Protein AF-0000000087525364 (afdb_homodimer)

Nearest PDB structures (foldseek):
  3q84-assembly2_H  TM=8.239E-01  e=2.202E+00  Homo sapiens
  5c21-assembly1_B  TM=8.059E-01  e=4.408E+00  Escherichia coli
  5c22-assembly4_D  TM=8.083E-01  e=6.044E+00  Escherichia coli
  5c22-assembly3_C  TM=7.996E-01  e=9.401E+00  Escherichia coli
  5c21-assembly1_A  TM=6.527E-01  e=5.001E+00  Escherichia coli

Solvent-accessible surface area (backbone atoms only — not comparable to full-atom values): 9881 Å² total; per-residue (Å²): 134,83,78,67,76,74,71,77,58,68,70,72,50,39,32,59,49,48,23,52,52,29,49,52,52,42,52,53,52,37,56,60,60,69,71,59,90,61,53,72,67,53,49,51,52,50,49,51,51,43,51,54,32,50,52,48,30,51,50,19,52,51,50,45,53,49,52,55,52,51,50,52,30,69,62,34,61,80,52,56,70,69,70,50,81,85,105,136,80,76,68,78,73,72,75,58,69,68,74,49,41,31,60,50,48,24,52,52,29,48,52,51,40,50,55,51,39,55,60,60,68,71,61,92,62,53,71,68,54,48,51,52,50,51,51,51,46,52,54,31,50,51,47,29,50,50,19,52,52,50,46,52,50,54,54,52,51,51,53,29,68,62,33,63,80,52,56,69,69,70,48,81,85,105

Foldseek 3Di:
DPVPVPPVVPVLCPLVVQLVVLVVVLVVLVVVVVVPDDDPVRVVVSVVSNVVSVVSNVVSVVVNVVVVVVVVCVVPVVCVVPPPVVD/DPPPPPPPVPVLCPLVVQLVVLVVVLVVLVVVVVVPDDDPVRVVVSVVSNVVSVVSNVVSVVVNVVVVVVVVCVVPVVCVVPPPVVD

Structure (mmCIF, N/CA/C/O backbone):
data_AF-0000000087525364-model_v1
#
loop_
_entity.id
_entity.type
_entity.pdbx_description
1 polymer 'Exodeoxyribonuclease 7 small subunit'
#
loop_
_atom_site.group_PDB
_atom_site.id
_atom_site.type_symbol
_atom_site.label_atom_id
_atom_site.label_alt_id
_atom_site.label_comp_id
_atom_site.label_asym_id
_atom_site.label_entity_id
_atom_site.label_seq_id
_atom_site.pdbx_PDB_ins_code
_atom_site.Cartn_x
_atom_site.Cartn_y
_atom_site.Cartn_z
_atom_site.occupancy
_atom_site.B_iso_or_equiv
_atom_site.auth_seq_id
_atom_site.auth_comp_id
_atom_site.auth_asym_id
_atom_site.auth_atom_id
_atom_site.pdbx_PDB_model_num
ATOM 1 N N . MET A 1 1 ? 27.359 21.922 16.875 1 36.47 1 MET A N 1
ATOM 2 C CA . MET A 1 1 ? 27.312 20.625 16.219 1 36.47 1 MET A CA 1
ATOM 3 C C . MET A 1 1 ? 25.969 20.422 15.523 1 36.47 1 MET A C 1
ATOM 5 O O . MET A 1 1 ? 24.906 20.531 16.156 1 36.47 1 MET A O 1
ATOM 9 N N . SER A 1 2 ? 25.766 20.672 14.148 1 36.44 2 SER A N 1
ATOM 10 C CA . SER A 1 2 ? 24.625 20.891 13.258 1 36.44 2 SER A CA 1
ATOM 11 C C . SER A 1 2 ? 23.703 19.688 13.227 1 36.44 2 SER A C 1
ATOM 13 O O . SER A 1 2 ? 24.141 18.562 12.992 1 36.44 2 SER A O 1
ATOM 15 N N . LYS A 1 3 ? 22.75 19.547 14.117 1 42.25 3 LYS A N 1
ATOM 16 C CA . LYS A 1 3 ? 21.719 18.5 14.086 1 42.25 3 LYS A CA 1
ATOM 17 C C . LYS A 1 3 ? 21.188 18.312 12.672 1 42.25 3 LYS A C 1
ATOM 19 O O . LYS A 1 3 ? 20.578 19.234 12.109 1 42.25 3 LYS A O 1
ATOM 24 N N . THR A 1 4 ? 21.969 17.75 11.773 1 43.53 4 THR A N 1
ATOM 25 C CA . THR A 1 4 ? 21.453 17.375 10.461 1 43.53 4 THR A CA 1
ATOM 26 C C . THR A 1 4 ? 20.094 16.703 10.594 1 43.53 4 THR A C 1
ATOM 28 O O . THR A 1 4 ? 19.938 15.711 11.312 1 43.53 4 THR A O 1
ATOM 31 N N . PRO A 1 5 ? 19.031 17.406 10.641 1 42.53 5 PRO A N 1
ATOM 32 C CA . PRO A 1 5 ? 17.75 16.688 10.641 1 42.53 5 PRO A CA 1
ATOM 33 C C . PRO A 1 5 ? 17.766 15.453 9.742 1 42.53 5 PRO A C 1
ATOM 35 O O . PRO A 1 5 ? 18.078 15.562 8.547 1 42.53 5 PRO A O 1
ATOM 38 N N . THR A 1 6 ? 18.344 14.359 10.125 1 42.38 6 THR A N 1
ATOM 39 C CA . THR A 1 6 ? 18.25 13.102 9.391 1 42.38 6 THR A CA 1
ATOM 40 C C . THR A 1 6 ? 16.859 12.93 8.797 1 42.38 6 THR A C 1
ATOM 42 O O . THR A 1 6 ? 15.875 12.766 9.531 1 42.38 6 THR A O 1
ATOM 45 N N . ALA A 1 7 ? 16.422 13.703 7.887 1 42.12 7 ALA A N 1
ATOM 46 C CA . ALA A 1 7 ? 15.203 13.445 7.125 1 42.12 7 ALA A CA 1
ATOM 47 C C . ALA A 1 7 ? 14.992 11.953 6.91 1 42.12 7 ALA A C 1
ATOM 49 O O . ALA A 1 7 ? 15.859 11.273 6.355 1 42.12 7 ALA A O 1
ATOM 50 N N . THR A 1 8 ? 14.445 11.266 7.848 1 44.12 8 THR A N 1
ATOM 51 C CA . THR A 1 8 ? 14.094 9.852 7.773 1 44.12 8 THR A CA 1
ATOM 52 C C . THR A 1 8 ? 13.453 9.523 6.426 1 44.12 8 THR A C 1
ATOM 54 O O . THR A 1 8 ? 12.266 9.789 6.215 1 44.12 8 THR A O 1
ATOM 57 N N . PRO A 1 9 ? 13.859 10.078 5.359 1 45.44 9 PRO A N 1
ATOM 58 C CA . PRO A 1 9 ? 13.305 9.859 4.02 1 45.44 9 PRO A CA 1
ATOM 59 C C . PRO A 1 9 ? 12.898 8.406 3.775 1 45.44 9 PRO A C 1
ATOM 61 O O . PRO A 1 9 ? 11.93 8.148 3.055 1 45.44 9 PRO A O 1
ATOM 64 N N . ALA A 1 10 ? 13.953 7.457 3.865 1 47.69 10 ALA A N 1
ATOM 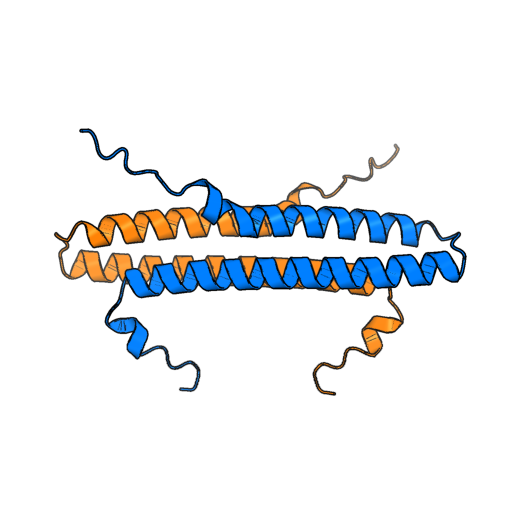65 C CA . ALA A 1 10 ? 14.008 6.105 3.314 1 47.69 10 ALA A CA 1
ATOM 66 C C . ALA A 1 10 ? 12.898 5.23 3.889 1 47.69 10 ALA A C 1
ATOM 68 O O . ALA A 1 10 ? 12.469 4.27 3.25 1 47.69 10 ALA A O 1
ATOM 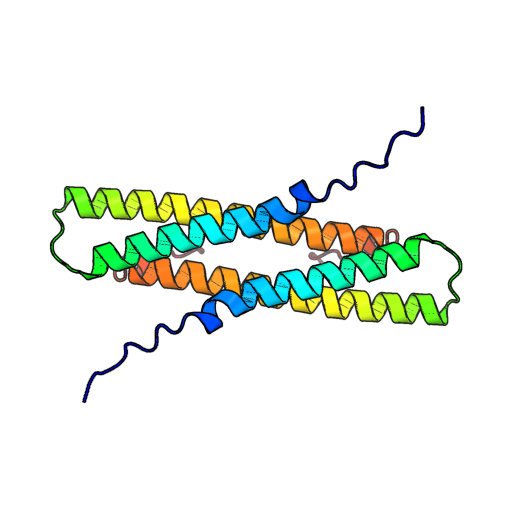69 N N . GLN A 1 11 ? 12.586 5.438 5.086 1 50.66 11 GLN A N 1
ATOM 70 C CA . GLN A 1 11 ? 11.688 4.508 5.75 1 50.66 11 GLN A CA 1
ATOM 71 C C . GLN A 1 11 ? 10.281 4.59 5.164 1 50.66 11 GLN A C 1
ATOM 73 O O . GLN A 1 11 ? 9.547 3.598 5.141 1 50.66 11 GLN A O 1
ATOM 78 N N . ASP A 1 12 ? 9.906 5.852 4.758 1 53.81 12 ASP A N 1
ATOM 79 C CA . ASP A 1 12 ? 8.547 6.062 4.273 1 53.81 12 ASP A CA 1
ATOM 80 C C . ASP A 1 12 ? 8.328 5.375 2.928 1 53.81 12 ASP A C 1
ATOM 82 O O . ASP A 1 12 ? 7.207 4.996 2.592 1 53.81 12 ASP A O 1
ATOM 86 N N . ALA A 1 13 ? 9.5 5.285 2.205 1 61.41 13 ALA A N 1
ATOM 87 C CA . ALA A 1 13 ? 9.5 4.73 0.854 1 61.41 13 ALA A CA 1
ATOM 88 C C . ALA A 1 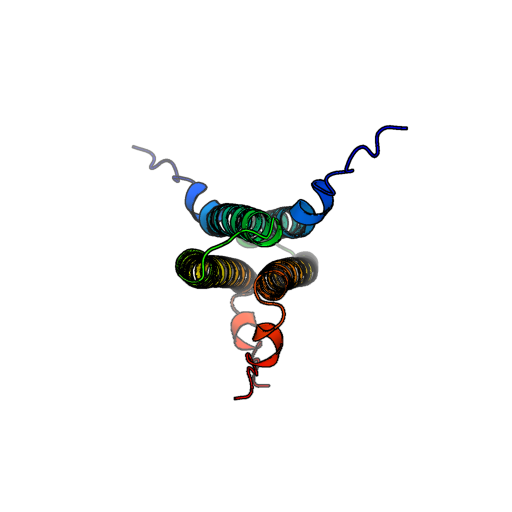13 ? 9.477 3.203 0.888 1 61.41 13 ALA A C 1
ATOM 90 O O . ALA A 1 13 ? 9.172 2.559 -0.119 1 61.41 13 ALA A O 1
ATOM 91 N N . LEU A 1 14 ? 9.375 2.742 2.141 1 76.31 14 LEU A N 1
ATOM 92 C CA . LEU A 1 14 ? 9.711 1.328 2.258 1 76.31 14 LEU A CA 1
ATOM 93 C C . LEU A 1 14 ? 8.5 0.451 1.969 1 76.31 14 LEU A C 1
ATOM 95 O O . LEU A 1 14 ? 8.586 -0.494 1.181 1 76.31 14 LEU A O 1
ATOM 99 N N . PRO A 1 15 ? 7.289 0.911 2.443 1 91.19 15 PRO A N 1
ATOM 100 C CA . PRO A 1 15 ? 6.152 0.032 2.156 1 91.19 15 PRO A CA 1
ATOM 101 C C . PRO A 1 15 ? 5.754 0.047 0.682 1 91.19 15 PRO A C 1
ATOM 103 O O . PRO A 1 15 ? 5.363 -0.987 0.134 1 91.19 15 PRO A O 1
ATOM 106 N N . VAL A 1 16 ? 5.984 1.201 0.037 1 93.19 16 VAL A N 1
ATOM 107 C CA . VAL A 1 16 ? 5.609 1.332 -1.367 1 93.19 16 VAL A CA 1
ATOM 108 C C . VAL A 1 16 ? 6.57 0.521 -2.236 1 93.19 16 VAL A C 1
ATOM 110 O O . VAL A 1 16 ? 6.141 -0.207 -3.133 1 93.19 16 VAL A O 1
ATOM 113 N N . ALA A 1 17 ? 7.77 0.595 -1.889 1 93.94 17 ALA A N 1
ATOM 114 C CA . ALA A 1 17 ? 8.773 -0.156 -2.635 1 93.94 17 ALA A CA 1
ATOM 115 C C . ALA A 1 17 ? 8.594 -1.658 -2.441 1 93.94 17 ALA A C 1
ATOM 117 O O . ALA A 1 17 ? 8.719 -2.434 -3.393 1 93.94 17 ALA A O 1
ATOM 118 N N . GLU A 1 18 ? 8.352 -2.037 -1.216 1 95.12 18 GLU A N 1
ATOM 119 C CA . GLU A 1 18 ? 8.094 -3.441 -0.905 1 95.12 18 GLU A CA 1
ATOM 120 C C . GLU A 1 18 ? 6.879 -3.965 -1.666 1 95.12 18 GLU A C 1
ATOM 122 O O . GLU A 1 18 ? 6.91 -5.07 -2.207 1 95.12 18 GLU A O 1
ATOM 127 N N . PHE A 1 19 ? 5.855 -3.201 -1.749 1 97.12 19 PHE A N 1
ATOM 128 C CA . PHE A 1 19 ? 4.645 -3.57 -2.475 1 97.12 19 PHE A CA 1
ATOM 129 C C . PHE A 1 19 ? 4.938 -3.752 -3.959 1 97.12 19 PHE A C 1
ATOM 131 O O . PHE A 1 19 ? 4.594 -4.781 -4.543 1 97.12 19 PHE A O 1
ATOM 138 N N . GLU A 1 20 ? 5.605 -2.77 -4.492 1 95.56 20 GLU A N 1
ATOM 139 C CA . GLU A 1 20 ? 5.887 -2.799 -5.926 1 95.56 20 GLU A CA 1
ATOM 140 C C . GLU A 1 20 ? 6.75 -4.004 -6.293 1 95.56 20 GLU A C 1
ATOM 142 O O . GLU A 1 20 ? 6.512 -4.652 -7.312 1 95.56 20 GLU A O 1
ATOM 147 N N . ASN A 1 21 ? 7.703 -4.266 -5.465 1 96.88 21 ASN A N 1
ATOM 148 C CA . ASN A 1 21 ? 8.57 -5.414 -5.703 1 96.88 21 ASN A CA 1
ATOM 149 C C . ASN A 1 21 ? 7.793 -6.727 -5.645 1 96.88 21 ASN A C 1
ATOM 151 O O . ASN A 1 21 ? 7.902 -7.559 -6.547 1 96.88 21 ASN A O 1
ATOM 155 N N . ALA A 1 22 ? 7.02 -6.867 -4.559 1 97.25 22 ALA A N 1
ATOM 156 C CA . ALA A 1 22 ? 6.23 -8.086 -4.383 1 97.25 22 ALA A CA 1
ATOM 157 C C . ALA A 1 22 ? 5.195 -8.234 -5.492 1 97.25 22 ALA A C 1
ATOM 159 O O . ALA A 1 22 ? 5.008 -9.328 -6.031 1 97.25 22 ALA A O 1
ATOM 160 N N . LEU A 1 23 ? 4.562 -7.164 -5.871 1 96.94 23 LEU A N 1
ATOM 161 C CA . LEU A 1 23 ? 3.572 -7.172 -6.941 1 96.94 23 LEU A CA 1
ATOM 162 C C . LEU A 1 23 ? 4.211 -7.57 -8.266 1 96.94 23 LEU A C 1
ATOM 164 O O . LEU A 1 23 ? 3.646 -8.375 -9.023 1 96.94 23 LEU A O 1
ATOM 168 N N . GLY A 1 24 ? 5.367 -6.973 -8.586 1 96.88 24 GLY A N 1
ATOM 169 C CA . GLY A 1 24 ? 6.082 -7.324 -9.805 1 96.88 24 GLY A CA 1
ATOM 170 C C . GLY A 1 24 ? 6.43 -8.797 -9.883 1 96.88 24 GLY A C 1
ATOM 171 O O . GLY A 1 24 ? 6.281 -9.422 -10.938 1 96.88 24 GLY A O 1
ATOM 172 N N . GLU A 1 25 ? 6.898 -9.305 -8.781 1 97.44 25 GLU A N 1
ATOM 173 C CA . GLU A 1 25 ? 7.215 -10.727 -8.742 1 97.44 25 GLU A CA 1
ATOM 174 C C . GLU A 1 25 ? 5.961 -11.578 -8.93 1 97.44 25 GLU A C 1
ATOM 176 O O . GLU A 1 25 ? 5.996 -12.602 -9.625 1 97.44 25 GLU A O 1
ATOM 181 N N . LEU A 1 26 ? 4.887 -11.203 -8.289 1 96.44 26 LEU A N 1
ATOM 182 C CA . LEU A 1 26 ? 3.619 -11.914 -8.422 1 96.44 26 LEU A CA 1
ATOM 183 C C . LEU A 1 26 ? 3.137 -11.898 -9.867 1 96.44 26 LEU A C 1
ATOM 185 O O . LEU A 1 26 ? 2.676 -12.922 -10.383 1 96.44 26 LEU A O 1
ATOM 189 N N . GLU A 1 27 ? 3.219 -10.781 -10.492 1 95.44 27 GLU A N 1
ATOM 190 C CA . GLU A 1 27 ? 2.844 -10.664 -11.898 1 95.44 27 GLU A CA 1
ATOM 191 C C . GLU A 1 27 ? 3.684 -11.586 -12.773 1 95.44 27 GLU A C 1
ATOM 193 O O . GLU A 1 27 ? 3.154 -12.25 -13.672 1 95.44 27 GLU A O 1
ATOM 198 N N . GLY A 1 28 ? 4.961 -11.562 -12.578 1 95.12 28 GLY A N 1
ATOM 199 C CA . GLY A 1 28 ? 5.836 -12.461 -13.305 1 95.12 28 GLY A CA 1
ATOM 200 C C . GLY A 1 28 ? 5.488 -13.93 -13.102 1 95.12 28 GLY A C 1
ATOM 201 O O . GLY A 1 28 ? 5.516 -14.711 -14.055 1 95.12 28 GLY A O 1
ATOM 202 N N . LEU A 1 29 ? 5.207 -14.25 -11.836 1 94.94 29 LEU A N 1
ATOM 203 C CA . LEU A 1 29 ? 4.812 -15.609 -11.5 1 94.94 29 LEU A CA 1
ATOM 204 C C . LEU A 1 29 ? 3.535 -16.016 -12.227 1 94.94 29 LEU A C 1
ATOM 206 O O . LEU A 1 29 ? 3.463 -17.094 -12.812 1 94.94 29 LEU A O 1
ATOM 210 N N . VAL A 1 30 ? 2.545 -15.18 -12.25 1 93.5 30 VAL A N 1
ATOM 211 C CA . VAL A 1 30 ? 1.266 -15.422 -12.906 1 93.5 30 VAL A CA 1
ATOM 212 C C . VAL A 1 30 ? 1.48 -15.586 -14.406 1 93.5 30 VAL A C 1
ATOM 214 O O . VAL A 1 30 ? 0.913 -16.484 -15.031 1 93.5 30 VAL A O 1
ATOM 217 N N . ALA A 1 31 ? 2.314 -14.789 -15.008 1 91.38 31 ALA A N 1
ATOM 218 C CA . ALA A 1 31 ? 2.623 -14.859 -16.438 1 91.38 31 ALA A CA 1
ATOM 219 C C . ALA A 1 31 ? 3.242 -16.203 -16.797 1 91.38 31 ALA A C 1
ATOM 221 O O . ALA A 1 31 ? 2.9 -16.797 -17.828 1 91.38 31 ALA A O 1
ATOM 222 N N . ARG A 1 32 ? 4.055 -16.719 -15.93 1 89.62 32 ARG A N 1
ATOM 223 C CA . ARG A 1 32 ? 4.699 -18.016 -16.156 1 89.62 32 ARG A CA 1
ATOM 224 C C . ARG A 1 32 ? 3.689 -19.156 -16.062 1 89.62 32 ARG A C 1
ATOM 226 O O . ARG A 1 32 ? 3.766 -20.125 -16.828 1 89.62 32 ARG A O 1
ATOM 233 N N . MET A 1 33 ? 2.729 -19.031 -15.219 1 88.44 33 MET A N 1
ATOM 234 C CA . MET A 1 33 ? 1.712 -20.062 -15.023 1 88.44 33 MET A CA 1
ATOM 235 C C . MET A 1 33 ? 0.741 -20.094 -16.203 1 88.44 33 MET A C 1
ATOM 237 O O . MET A 1 33 ? 0.18 -21.141 -16.516 1 88.44 33 MET A O 1
ATOM 241 N N . GLU A 1 34 ? 0.547 -19.031 -16.781 1 85.75 34 GLU A N 1
ATOM 242 C CA . GLU A 1 34 ? -0.392 -18.922 -17.891 1 85.75 34 GLU A CA 1
ATOM 243 C C . GLU A 1 34 ? 0.198 -19.5 -19.172 1 85.75 34 GLU A C 1
ATOM 245 O O . GLU A 1 34 ? -0.535 -19.828 -20.109 1 85.75 34 GLU A O 1
ATOM 250 N N . THR A 1 35 ? 1.427 -19.703 -19.266 1 82.19 35 THR A N 1
ATOM 251 C CA . THR A 1 35 ? 2.064 -20.281 -20.453 1 82.19 35 THR A CA 1
ATOM 252 C C . THR A 1 35 ? 1.823 -21.781 -20.5 1 82.19 35 THR A C 1
ATOM 254 O O . THR A 1 35 ? 1.979 -22.406 -21.562 1 82.19 35 THR A O 1
ATOM 257 N N . GLY A 1 36 ? 1.23 -22.469 -19.469 1 77.06 36 GLY A N 1
ATOM 258 C CA . GLY A 1 36 ? 0.507 -23.734 -19.516 1 77.06 36 GLY A CA 1
ATOM 259 C C . GLY A 1 36 ? 1.359 -24.922 -19.125 1 77.06 36 GLY A C 1
ATOM 260 O O . GLY A 1 36 ? 0.857 -25.891 -18.547 1 77.06 36 GLY A O 1
ATOM 261 N N . GLU A 1 37 ? 2.611 -25.141 -19.672 1 81.69 37 GLU A N 1
ATOM 262 C CA . GLU A 1 37 ? 3.174 -26.469 -19.469 1 81.69 37 GLU A CA 1
ATOM 263 C C . GLU A 1 37 ? 3.906 -26.562 -18.141 1 81.69 37 GLU A C 1
ATOM 265 O O . GLU A 1 37 ? 5.102 -26.281 -18.062 1 81.69 37 GLU A O 1
ATOM 270 N N . LEU A 1 38 ? 3.104 -26.875 -17.047 1 86.69 38 LEU A N 1
ATOM 271 C CA . LEU A 1 38 ? 3.738 -27.047 -15.742 1 86.69 38 LEU A CA 1
ATOM 272 C C . LEU A 1 38 ? 3.412 -28.406 -15.148 1 86.69 38 LEU A C 1
ATOM 274 O O . LEU A 1 38 ? 2.314 -28.938 -15.352 1 86.69 38 LEU A O 1
ATOM 278 N N . SER A 1 39 ? 4.465 -28.969 -14.641 1 92.62 39 SER A N 1
ATOM 279 C CA . SER A 1 39 ? 4.211 -30.172 -13.844 1 92.62 39 SER A CA 1
ATOM 280 C C . SER A 1 39 ? 3.369 -29.844 -12.617 1 92.62 39 SER A C 1
ATOM 282 O O . SER A 1 39 ? 3.23 -28.672 -12.242 1 92.62 39 SER A O 1
ATOM 284 N N . LEU A 1 40 ? 2.791 -30.844 -12.039 1 88.94 40 LEU A N 1
ATOM 285 C CA . LEU A 1 40 ? 2.033 -30.688 -10.805 1 88.94 40 LEU A CA 1
ATOM 286 C C . LEU A 1 40 ? 2.893 -30.031 -9.719 1 88.94 40 LEU A C 1
ATOM 288 O O . LEU A 1 40 ? 2.447 -29.109 -9.047 1 88.94 40 LEU A O 1
ATOM 292 N N . ASP A 1 41 ? 4.133 -30.531 -9.68 1 95.19 41 ASP A N 1
ATOM 293 C CA . ASP A 1 41 ? 5.055 -30.016 -8.68 1 95.19 41 ASP A CA 1
ATOM 294 C C . ASP A 1 41 ? 5.344 -28.531 -8.922 1 95.19 41 ASP A C 1
ATOM 296 O O . ASP A 1 41 ? 5.336 -27.734 -7.98 1 95.19 41 ASP A O 1
ATOM 300 N N . ASP A 1 42 ? 5.539 -28.156 -10.094 1 92.62 42 ASP A N 1
ATOM 301 C CA . ASP A 1 42 ? 5.781 -26.766 -10.461 1 92.62 42 ASP A CA 1
ATOM 302 C C . ASP A 1 42 ? 4.562 -25.891 -10.164 1 92.62 42 ASP A C 1
ATOM 304 O O . ASP A 1 42 ? 4.699 -24.766 -9.688 1 92.62 42 ASP A O 1
ATOM 308 N N . SER A 1 43 ? 3.396 -26.422 -10.438 1 89.25 43 SER A N 1
ATOM 309 C CA . SER A 1 43 ? 2.152 -25.703 -10.188 1 89.25 43 SER A CA 1
ATOM 310 C C . SER A 1 43 ? 1.959 -25.438 -8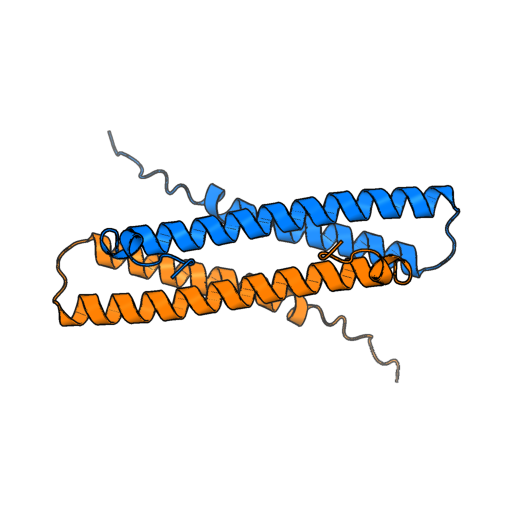.695 1 89.25 43 SER A C 1
ATOM 312 O O . SER A 1 43 ? 1.61 -24.312 -8.297 1 89.25 43 SER A O 1
ATOM 314 N N . LEU A 1 44 ? 2.277 -26.438 -7.941 1 91.06 44 LEU A N 1
ATOM 315 C CA . LEU A 1 44 ? 2.146 -26.312 -6.492 1 91.06 44 LEU A CA 1
ATOM 316 C C . LEU A 1 44 ? 3.17 -25.328 -5.938 1 91.06 44 LEU A C 1
ATOM 318 O O . LEU A 1 44 ? 2.85 -24.531 -5.062 1 91.06 44 LEU A O 1
ATOM 322 N N . GLY A 1 45 ? 4.352 -25.469 -6.395 1 94.44 45 GLY A N 1
ATOM 323 C CA . GLY A 1 45 ? 5.375 -24.516 -5.996 1 94.44 45 GLY A CA 1
ATOM 324 C C . GLY A 1 45 ? 5.031 -23.078 -6.355 1 94.44 45 GLY A C 1
ATOM 325 O O . GLY A 1 45 ? 5.227 -22.172 -5.547 1 94.44 45 GLY A O 1
ATOM 326 N N . ASN A 1 46 ? 4.562 -22.859 -7.555 1 93.38 46 ASN A N 1
ATOM 327 C CA . ASN A 1 46 ? 4.141 -21.531 -7.984 1 93.38 46 ASN A CA 1
ATOM 328 C C . ASN A 1 46 ? 2.98 -21 -7.141 1 93.38 46 ASN A C 1
ATOM 330 O O . ASN A 1 46 ? 2.939 -19.828 -6.797 1 93.38 46 ASN A O 1
ATOM 334 N N . PHE A 1 47 ? 2.109 -21.922 -6.832 1 90.56 47 PHE A N 1
ATOM 335 C CA . PHE A 1 47 ? 0.98 -21.547 -5.988 1 90.56 47 PHE A CA 1
ATOM 336 C C . PHE A 1 47 ? 1.457 -21.109 -4.613 1 90.56 47 PHE A C 1
ATOM 338 O O . PHE A 1 47 ? 1.03 -20.062 -4.109 1 90.56 47 PHE A O 1
ATOM 345 N N . GLU A 1 48 ? 2.361 -21.75 -4.023 1 94.69 48 GLU A N 1
ATOM 346 C CA . GLU A 1 48 ? 2.914 -21.406 -2.715 1 94.69 48 GLU A CA 1
ATOM 347 C C . GLU A 1 48 ? 3.654 -20.078 -2.76 1 94.69 48 GLU A C 1
ATOM 349 O O . GLU A 1 48 ? 3.498 -19.25 -1.864 1 94.69 48 GLU A O 1
ATOM 354 N N . ARG A 1 49 ? 4.414 -19.938 -3.742 1 96.38 49 ARG A N 1
ATOM 355 C CA . ARG A 1 49 ? 5.137 -18.688 -3.922 1 96.38 49 ARG A CA 1
ATOM 356 C C . ARG A 1 49 ? 4.168 -17.531 -4.121 1 96.38 49 ARG A C 1
ATOM 358 O O . ARG A 1 49 ? 4.391 -16.438 -3.605 1 96.38 49 ARG A O 1
ATOM 365 N N . GLY A 1 50 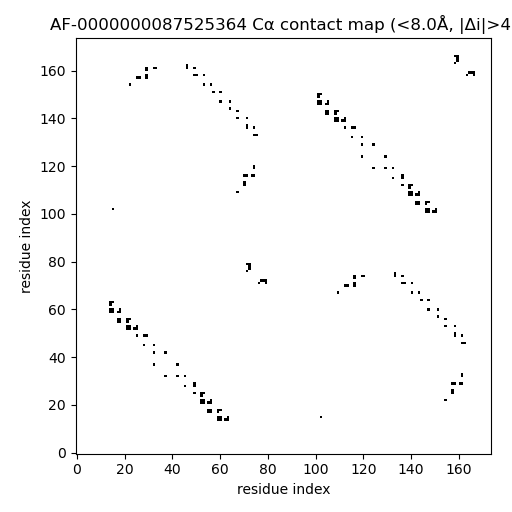? 3.109 -17.781 -4.887 1 95.25 50 GLY A N 1
ATOM 366 C CA . GLY A 1 50 ? 2.086 -16.766 -5.082 1 95.25 50 GLY A CA 1
ATOM 367 C C . GLY A 1 50 ? 1.435 -16.328 -3.785 1 95.25 50 GLY A C 1
ATOM 368 O O . GLY A 1 50 ? 1.239 -15.125 -3.561 1 95.25 50 GLY A O 1
ATOM 369 N N . ILE A 1 51 ? 1.206 -17.234 -2.893 1 94.69 51 ILE A N 1
ATOM 370 C CA . ILE A 1 51 ? 0.606 -16.922 -1.599 1 94.69 51 ILE A CA 1
ATOM 371 C C . ILE A 1 51 ? 1.576 -16.094 -0.764 1 94.69 51 ILE A C 1
ATOM 373 O O . ILE A 1 51 ? 1.175 -15.117 -0.123 1 94.69 51 ILE A O 1
ATOM 377 N N . ALA A 1 52 ? 2.793 -16.484 -0.766 1 97.31 52 ALA A N 1
ATOM 378 C CA . ALA A 1 52 ? 3.803 -15.734 -0.018 1 97.31 52 ALA A CA 1
ATOM 379 C C . ALA A 1 52 ? 3.902 -14.297 -0.516 1 97.31 52 ALA A C 1
ATOM 381 O O . ALA A 1 52 ? 3.975 -13.359 0.284 1 97.31 52 ALA A O 1
ATOM 382 N N . LEU A 1 53 ? 3.904 -14.133 -1.794 1 97.56 53 LEU A N 1
ATOM 383 C CA . LEU A 1 53 ? 3.973 -12.805 -2.396 1 97.56 53 LEU A CA 1
ATOM 384 C C . LEU A 1 53 ? 2.713 -12.008 -2.088 1 97.56 53 LEU A C 1
ATOM 386 O O . LEU A 1 53 ? 2.785 -10.797 -1.849 1 97.56 53 LEU A O 1
ATOM 390 N N . TYR A 1 54 ? 1.562 -12.656 -2.057 1 96.5 54 TYR A N 1
ATOM 391 C CA . TYR A 1 54 ? 0.307 -12.023 -1.67 1 96.5 54 TYR A CA 1
ATOM 392 C C . TYR A 1 54 ? 0.389 -11.469 -0.252 1 96.5 54 TYR A C 1
ATOM 394 O O . TYR A 1 54 ? 0.013 -10.32 -0.005 1 96.5 54 TYR A O 1
ATOM 402 N N . ARG A 1 55 ? 0.924 -12.203 0.614 1 97.44 55 ARG A N 1
ATOM 403 C CA . ARG A 1 55 ? 1.043 -11.789 2.008 1 97.44 55 ARG A CA 1
ATOM 404 C C . ARG A 1 55 ? 2.01 -10.617 2.148 1 97.44 55 ARG A C 1
ATOM 406 O O . ARG A 1 55 ? 1.798 -9.727 2.973 1 97.44 55 ARG A O 1
ATOM 413 N N . GLN A 1 56 ? 3.016 -10.617 1.4 1 97.81 56 GLN A N 1
ATOM 414 C CA . GLN A 1 56 ? 3.957 -9.5 1.399 1 97.81 56 GLN A CA 1
ATOM 415 C C . GLN A 1 56 ? 3.291 -8.219 0.915 1 97.81 56 GLN A C 1
ATOM 417 O O . GLN A 1 56 ? 3.494 -7.148 1.494 1 97.81 56 GLN A O 1
ATOM 422 N N . CYS A 1 57 ? 2.484 -8.305 -0.126 1 97.38 57 CYS A N 1
ATOM 423 C CA . CYS A 1 57 ? 1.732 -7.156 -0.619 1 97.38 57 CYS A CA 1
ATOM 424 C C . CYS A 1 57 ? 0.774 -6.633 0.444 1 97.38 57 CYS A C 1
ATOM 426 O O . CYS A 1 57 ? 0.704 -5.43 0.685 1 97.38 57 CYS A O 1
ATOM 428 N N . GLN A 1 58 ? 0.095 -7.559 1.104 1 97.06 58 GLN A N 1
ATOM 429 C CA . GLN A 1 58 ? -0.864 -7.188 2.141 1 97.06 58 GLN A CA 1
ATOM 430 C C . GLN A 1 58 ? -0.174 -6.48 3.301 1 97.06 58 GLN A C 1
ATOM 432 O O . GLN A 1 58 ? -0.67 -5.465 3.799 1 97.06 58 GLN A O 1
ATOM 437 N N . ARG A 1 59 ? 0.968 -6.953 3.664 1 97.81 59 ARG A N 1
ATOM 438 C CA . ARG A 1 59 ? 1.717 -6.332 4.754 1 97.81 59 ARG A CA 1
ATOM 439 C C . ARG A 1 59 ? 2.16 -4.922 4.379 1 97.81 59 ARG A C 1
ATOM 441 O O . ARG A 1 59 ? 2.057 -3.998 5.188 1 97.81 59 ARG A O 1
ATOM 448 N N . ALA A 1 60 ? 2.646 -4.82 3.248 1 97.38 60 ALA A N 1
ATOM 449 C CA . ALA A 1 60 ? 3.088 -3.516 2.764 1 97.38 60 ALA A CA 1
ATOM 450 C C . ALA A 1 60 ? 1.924 -2.529 2.709 1 97.38 60 ALA A C 1
ATOM 452 O O . ALA A 1 60 ? 2.074 -1.36 3.07 1 97.38 60 ALA A O 1
ATOM 453 N N . LEU A 1 61 ? 0.688 -2.98 2.215 1 97.44 61 LEU A N 1
ATOM 454 C CA . LEU A 1 61 ? -0.498 -2.133 2.154 1 97.44 61 LEU A CA 1
ATOM 455 C C . LEU A 1 61 ? -0.948 -1.724 3.553 1 97.44 61 LEU A C 1
ATOM 457 O O . LEU A 1 61 ? -1.343 -0.576 3.771 1 97.44 61 LEU A O 1
ATOM 461 N N . ASP A 1 62 ? -0.86 -2.641 4.504 1 97.5 62 ASP A N 1
ATOM 462 C CA . ASP A 1 62 ? -1.199 -2.346 5.895 1 97.5 62 ASP A CA 1
ATOM 463 C C . ASP A 1 62 ? -0.258 -1.296 6.477 1 97.5 62 ASP A C 1
ATOM 465 O O . ASP A 1 62 ? -0.695 -0.396 7.199 1 97.5 62 ASP A O 1
ATOM 469 N N . GLN A 1 63 ? 0.981 -1.403 6.152 1 97.25 63 GLN A N 1
ATOM 470 C CA . GLN A 1 63 ? 1.966 -0.44 6.633 1 97.25 63 GLN A CA 1
ATOM 471 C C . GLN A 1 63 ? 1.726 0.94 6.031 1 97.25 63 GLN A C 1
ATOM 473 O O . GLN A 1 63 ? 1.867 1.956 6.715 1 97.25 63 GLN A O 1
ATOM 478 N N . ALA A 1 64 ? 1.371 0.957 4.828 1 96.56 64 ALA A N 1
ATOM 479 C CA . ALA A 1 64 ? 1.047 2.217 4.164 1 96.56 64 ALA A CA 1
ATOM 480 C C . ALA A 1 64 ? -0.178 2.871 4.797 1 96.56 64 ALA A C 1
ATOM 482 O O . ALA A 1 64 ? -0.195 4.082 5.027 1 96.56 64 ALA A O 1
ATOM 483 N N . ASP A 1 65 ? -1.183 2.104 5.004 1 96.5 65 ASP A N 1
ATOM 484 C CA . ASP A 1 65 ? -2.391 2.588 5.668 1 96.5 65 ASP A CA 1
ATOM 485 C C . ASP A 1 65 ? -2.072 3.156 7.047 1 96.5 65 ASP A C 1
ATOM 487 O O . ASP A 1 65 ? -2.576 4.219 7.422 1 96.5 65 ASP A O 1
ATOM 491 N N . LEU A 1 66 ? -1.278 2.455 7.805 1 95.94 66 LEU A N 1
ATOM 492 C CA . LEU A 1 66 ? -0.878 2.902 9.133 1 95.94 66 LEU A CA 1
ATOM 493 C C . LEU A 1 66 ? -0.169 4.25 9.07 1 95.94 66 LEU A C 1
ATOM 495 O O . LEU A 1 66 ? -0.422 5.133 9.891 1 95.94 66 LEU A O 1
ATOM 499 N N . LYS A 1 67 ? 0.696 4.406 8.125 1 95.44 67 LYS A N 1
ATOM 500 C CA . LYS A 1 67 ? 1.418 5.664 7.953 1 95.44 67 LYS A CA 1
ATOM 501 C C . LYS A 1 67 ? 0.454 6.82 7.699 1 95.44 67 LYS A C 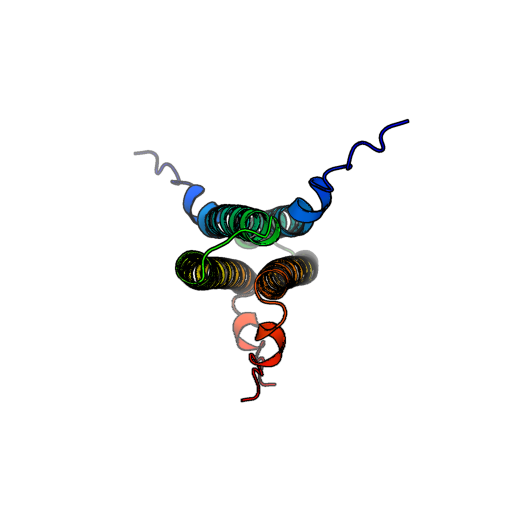1
ATOM 503 O O . LYS A 1 67 ? 0.595 7.895 8.289 1 95.44 67 LYS A O 1
ATOM 508 N N . VAL A 1 68 ? -0.524 6.637 6.844 1 95.5 68 VAL A N 1
ATOM 509 C CA . VAL A 1 68 ? -1.52 7.656 6.52 1 95.5 68 VAL A CA 1
ATOM 510 C C . VAL A 1 68 ? -2.289 8.047 7.781 1 95.5 68 VAL A C 1
ATOM 512 O O . VAL A 1 68 ? -2.5 9.227 8.047 1 95.5 68 VAL A O 1
ATOM 515 N N . ARG A 1 69 ? -2.723 7.105 8.578 1 93.88 69 ARG A N 1
ATOM 516 C CA . ARG A 1 69 ? -3.484 7.34 9.805 1 93.88 69 ARG A CA 1
ATOM 517 C C . ARG A 1 69 ? -2.658 8.117 10.82 1 93.88 69 ARG A C 1
ATOM 519 O O . ARG A 1 69 ? -3.178 9 11.508 1 93.88 69 ARG A O 1
ATOM 526 N N . GLN A 1 70 ? -1.414 7.781 10.914 1 93.31 70 GLN A N 1
ATOM 527 C CA . GLN A 1 70 ? -0.519 8.477 11.828 1 93.31 70 GLN A CA 1
ATOM 528 C C . GLN A 1 70 ? -0.383 9.953 11.453 1 93.31 70 GLN A C 1
ATOM 530 O O . GLN A 1 70 ? -0.343 10.82 12.328 1 93.31 70 GLN A O 1
ATOM 535 N N . LEU A 1 71 ? -0.304 10.172 10.195 1 92.88 71 LEU A N 1
ATOM 536 C CA . LEU A 1 71 ? -0.201 11.555 9.727 1 92.88 71 LEU A CA 1
ATOM 537 C C . LEU A 1 71 ? -1.462 12.336 10.062 1 92.88 71 LEU A C 1
ATOM 539 O O . LEU A 1 71 ? -1.382 13.492 10.484 1 92.88 71 LEU A O 1
ATOM 543 N N . LEU A 1 72 ? -2.611 11.695 9.906 1 89.38 72 LEU A N 1
ATOM 544 C CA . LEU A 1 72 ? -3.877 12.352 10.211 1 89.38 72 LEU A CA 1
ATOM 545 C C . LEU A 1 72 ? -4 12.617 11.711 1 89.38 72 LEU A C 1
ATOM 547 O O . LEU A 1 72 ? -4.516 13.664 12.117 1 89.38 72 LEU A O 1
ATOM 551 N N . ASP A 1 73 ? -3.527 11.695 12.469 1 87.75 73 ASP A N 1
ATOM 552 C CA . ASP A 1 73 ? -3.531 11.859 13.922 1 87.75 73 ASP A CA 1
ATOM 553 C C . ASP A 1 73 ? -2.645 13.023 14.344 1 87.75 73 ASP A C 1
ATOM 555 O O . ASP A 1 73 ? -2.992 13.773 15.258 1 87.75 73 ASP A O 1
ATOM 559 N N . ALA A 1 74 ? -1.57 13.133 13.695 1 84.56 74 ALA A N 1
ATOM 560 C CA . ALA A 1 74 ? -0.639 14.219 13.984 1 84.56 74 ALA A CA 1
ATOM 561 C C . ALA A 1 74 ? -1.249 15.57 13.625 1 84.56 74 ALA A C 1
ATOM 563 O O . ALA A 1 74 ? -0.948 16.578 14.258 1 84.56 74 ALA A O 1
ATOM 564 N N . ALA A 1 75 ? -2.057 15.594 12.625 1 79.25 75 ALA A N 1
ATOM 565 C CA . ALA A 1 75 ? -2.697 16.828 12.18 1 79.25 75 ALA A CA 1
ATOM 566 C C . ALA A 1 75 ? -3.801 17.25 13.141 1 79.25 75 ALA A C 1
ATOM 568 O O . ALA A 1 75 ? -4.117 18.438 13.25 1 79.25 75 ALA A O 1
ATOM 569 N N . ASP A 1 76 ? -4.551 16.312 13.594 1 73.31 76 ASP A N 1
ATOM 570 C CA . ASP A 1 76 ? -5.551 16.656 14.602 1 73.31 76 ASP A CA 1
ATOM 571 C C . ASP A 1 76 ? -5.445 15.727 15.812 1 73.31 76 ASP A C 1
ATOM 573 O O . ASP A 1 76 ? -6.27 14.82 15.984 1 73.31 76 ASP A O 1
ATOM 577 N N . PRO A 1 77 ? -4.414 15.945 16.547 1 61.38 77 PRO A N 1
ATOM 578 C CA . PRO A 1 77 ? -4.191 15.055 17.688 1 61.38 77 PRO A CA 1
ATOM 579 C C . PRO A 1 77 ? -5.391 14.992 18.625 1 61.38 77 PRO A C 1
ATOM 581 O O . PRO A 1 77 ? -5.617 13.961 19.266 1 61.38 77 PRO A O 1
ATOM 584 N N . ASP A 1 78 ? -6.086 16.031 18.641 1 59.91 78 ASP A N 1
ATOM 585 C CA . ASP A 1 78 ? -7.234 16.062 19.547 1 59.91 78 ASP A CA 1
ATOM 586 C C . ASP A 1 78 ? -8.414 15.305 18.938 1 59.91 78 ASP A C 1
ATOM 588 O O . ASP A 1 78 ? -9.32 14.875 19.656 1 59.91 78 ASP A O 1
ATOM 592 N N . SER A 1 79 ? -8.414 15.242 17.562 1 54.28 79 SER A N 1
ATOM 593 C CA . SER A 1 79 ? -9.5 14.547 16.891 1 54.28 79 SER A CA 1
ATOM 594 C C . SER A 1 79 ? -9.266 13.047 16.844 1 54.28 79 SER A C 1
ATOM 596 O O . SER A 1 79 ? -10.141 12.281 16.438 1 54.28 79 SER A O 1
ATOM 598 N N . ALA A 1 80 ? -8.125 12.562 16.859 1 50.84 80 ALA A N 1
ATOM 599 C CA . ALA A 1 80 ? -7.852 11.133 16.938 1 50.84 80 ALA A CA 1
ATOM 600 C C . ALA A 1 80 ? -8.773 10.445 17.938 1 50.84 80 ALA A C 1
ATOM 602 O O . ALA A 1 80 ? -8.969 9.227 17.891 1 50.84 80 ALA A O 1
ATOM 603 N N . VAL A 1 81 ? -9.203 11.094 18.891 1 44.75 81 VAL A N 1
ATOM 604 C CA . VAL A 1 81 ? -10.133 10.523 19.859 1 44.75 81 VAL A CA 1
ATOM 605 C C . VAL A 1 81 ? -11.453 10.188 19.172 1 44.75 81 VAL A C 1
ATOM 607 O O . VAL A 1 81 ? -12.109 9.195 19.531 1 44.75 81 VAL A O 1
ATOM 610 N N . ALA A 1 82 ? -11.984 10.961 18.25 1 46.06 82 ALA A N 1
ATOM 611 C CA . ALA A 1 82 ? -13.375 10.812 17.859 1 46.06 82 ALA A CA 1
ATOM 612 C C . ALA A 1 82 ? -13.531 9.758 16.766 1 46.06 82 ALA A C 1
ATOM 614 O O . ALA A 1 82 ? -14.648 9.406 16.375 1 46.06 82 ALA A O 1
ATOM 615 N N . PHE A 1 83 ? -12.609 9.43 16.031 1 43.25 83 PHE A N 1
ATOM 616 C CA . PHE A 1 83 ? -12.898 8.523 14.922 1 43.25 83 PHE A CA 1
ATOM 617 C C . PHE A 1 83 ? -13.094 7.098 15.422 1 43.25 83 PHE A C 1
ATOM 619 O O . PHE A 1 83 ? -12.125 6.391 15.703 1 43.25 83 PHE A O 1
ATOM 626 N N . ASP A 1 84 ? -13.961 6.902 16.312 1 41.38 84 ASP A N 1
ATOM 627 C CA . ASP A 1 84 ? -14.398 5.555 16.672 1 41.38 84 ASP A CA 1
ATOM 628 C C . ASP A 1 84 ? -14.992 4.84 15.461 1 41.38 84 ASP A C 1
ATOM 630 O O . ASP A 1 84 ? -16.047 5.234 14.953 1 41.38 84 ASP A O 1
ATOM 634 N N . PRO A 1 85 ? -14.211 4.16 14.742 1 42 85 PRO A N 1
ATOM 635 C CA . PRO A 1 85 ? -14.844 3.377 13.68 1 42 85 PRO A CA 1
ATOM 636 C C . PRO A 1 85 ? -16.109 2.662 14.148 1 42 85 PRO A C 1
ATOM 638 O O . PRO A 1 85 ? -16.922 2.225 13.328 1 42 85 PRO A O 1
ATOM 641 N N . ASP A 1 86 ? -16.094 2.203 15.312 1 34.69 86 ASP A N 1
ATOM 642 C CA . ASP A 1 86 ? -17.25 1.505 15.844 1 34.69 86 ASP A CA 1
ATOM 643 C C . ASP A 1 86 ? -18.406 2.473 16.078 1 34.69 86 ASP A C 1
ATOM 645 O O . ASP A 1 86 ? -19.453 2.082 16.609 1 34.69 86 ASP A O 1
ATOM 649 N N . ALA A 1 87 ? -18.219 3.74 15.773 1 33 87 ALA A N 1
ATOM 650 C CA . ALA A 1 87 ? -19.5 4.398 16.047 1 33 87 ALA A CA 1
ATOM 651 C C . ALA A 1 87 ? -20.516 4.094 14.953 1 33 87 ALA A C 1
ATOM 653 O O . ALA A 1 87 ? -20.156 3.883 13.797 1 33 87 ALA A O 1
ATOM 654 N N . MET B 1 1 ? -1.226 -5.777 -40.156 1 34.12 1 MET B N 1
ATOM 655 C CA . MET B 1 1 ? -0.893 -4.66 -39.281 1 34.12 1 MET B CA 1
ATOM 656 C C . MET B 1 1 ? -0.914 -5.09 -37.812 1 34.12 1 MET B C 1
ATOM 658 O O . MET B 1 1 ? -1.948 -5.527 -37.281 1 34.12 1 MET B O 1
ATOM 662 N N . SER B 1 2 ? 0.161 -5.727 -37.156 1 32.75 2 SER B N 1
ATOM 663 C CA . SER B 1 2 ? 0.394 -6.488 -35.938 1 32.75 2 SER B CA 1
ATOM 664 C C . SER B 1 2 ? 0.105 -5.648 -34.688 1 32.75 2 SER B C 1
ATOM 666 O O . SER B 1 2 ? 0.599 -4.523 -34.562 1 32.75 2 SER B O 1
ATOM 668 N N . LYS B 1 3 ? -1.131 -5.59 -34.25 1 41.03 3 LYS B N 1
ATOM 669 C CA . LYS B 1 3 ? -1.541 -4.91 -33.031 1 41.03 3 LYS B CA 1
ATOM 670 C C . LYS B 1 3 ? -0.516 -5.117 -31.906 1 41.03 3 LYS B C 1
ATOM 672 O O . LYS B 1 3 ? -0.125 -6.246 -31.625 1 41.03 3 LYS B O 1
ATOM 677 N N . THR B 1 4 ? 0.511 -4.281 -31.844 1 43.19 4 THR B N 1
ATOM 678 C CA . THR B 1 4 ? 1.456 -4.191 -30.75 1 43.19 4 THR B CA 1
ATOM 679 C C . THR B 1 4 ? 0.755 -4.445 -29.406 1 43.19 4 THR B C 1
ATOM 681 O O . THR B 1 4 ? -0.241 -3.793 -29.094 1 43.19 4 THR B O 1
ATOM 684 N N . PRO B 1 5 ? 0.683 -5.566 -28.891 1 43.28 5 PRO B N 1
ATOM 685 C CA . PRO B 1 5 ? 0.094 -5.688 -27.562 1 43.28 5 PRO B CA 1
ATOM 686 C C . PRO B 1 5 ? 0.439 -4.512 -26.656 1 43.28 5 PRO B C 1
ATOM 688 O O . PRO B 1 5 ? 1.617 -4.211 -26.438 1 43.28 5 PRO B O 1
ATOM 691 N N . THR B 1 6 ? -0.153 -3.357 -26.766 1 41.41 6 THR B N 1
ATOM 692 C CA . THR B 1 6 ? -0.002 -2.207 -25.891 1 41.41 6 THR B CA 1
ATOM 693 C C . THR B 1 6 ? 0.134 -2.656 -24.438 1 41.41 6 THR B C 1
ATOM 695 O O . THR B 1 6 ? -0.797 -3.23 -23.859 1 41.41 6 THR B O 1
ATOM 698 N N . ALA B 1 7 ? 1.15 -3.23 -24.031 1 42.53 7 ALA B N 1
ATOM 699 C CA . ALA B 1 7 ? 1.462 -3.469 -22.625 1 42.53 7 ALA B CA 1
ATOM 700 C C . ALA B 1 7 ? 0.889 -2.363 -21.75 1 42.53 7 ALA B C 1
ATOM 702 O O . ALA B 1 7 ? 1.175 -1.183 -21.953 1 42.53 7 ALA B O 1
ATOM 703 N N . THR B 1 8 ? -0.328 -2.441 -21.344 1 45.03 8 THR B N 1
ATOM 704 C CA . THR B 1 8 ? -1.041 -1.518 -20.469 1 45.03 8 THR B CA 1
ATOM 705 C C . THR B 1 8 ? -0.18 -1.137 -19.266 1 45.03 8 THR B C 1
ATOM 707 O O . THR B 1 8 ? -0.094 -1.888 -18.297 1 45.03 8 THR B O 1
ATOM 710 N N . PRO B 1 9 ? 1.038 -0.956 -19.391 1 44.06 9 PRO B N 1
ATOM 711 C CA . PRO B 1 9 ? 1.957 -0.605 -18.312 1 44.06 9 PRO B CA 1
ATOM 712 C C . PRO B 1 9 ? 1.354 0.397 -17.328 1 44.06 9 PRO B C 1
ATOM 714 O O . PRO B 1 9 ? 1.657 0.355 -16.125 1 44.06 9 PRO B O 1
ATOM 717 N N . ALA B 1 10 ? 0.924 1.576 -17.891 1 48.03 10 ALA B N 1
ATOM 718 C CA . ALA B 1 10 ? 0.654 2.816 -17.172 1 48.03 10 ALA B CA 1
ATOM 719 C C . ALA B 1 10 ? -0.459 2.623 -16.141 1 48.03 10 ALA B C 1
ATOM 721 O O . ALA B 1 10 ? -0.535 3.355 -15.156 1 48.03 10 ALA B O 1
ATOM 722 N N . GLN B 1 11 ? -1.362 1.862 -16.453 1 51 11 GLN B N 1
ATOM 723 C CA . GLN B 1 11 ? -2.543 1.789 -15.594 1 51 11 GLN B CA 1
ATOM 724 C C . GLN B 1 11 ? -2.203 1.173 -14.242 1 51 11 GLN B C 1
ATOM 726 O O . GLN B 1 11 ? -2.828 1.499 -13.227 1 51 11 GLN B O 1
ATOM 731 N N . ASP B 1 12 ? -1.236 0.177 -14.273 1 53.06 12 ASP B N 1
ATOM 732 C CA . ASP B 1 12 ? -0.92 -0.542 -13.039 1 53.06 12 ASP B CA 1
ATOM 733 C C . ASP B 1 12 ? -0.206 0.366 -12.047 1 53.06 12 ASP B C 1
ATOM 735 O O . ASP B 1 12 ? -0.276 0.144 -10.836 1 53.06 12 ASP B O 1
ATOM 739 N N . ALA B 1 13 ? 0.501 1.37 -12.664 1 60.88 13 ALA B N 1
ATOM 740 C CA . ALA B 1 13 ? 1.333 2.301 -11.906 1 60.88 13 ALA B CA 1
ATOM 741 C C . ALA B 1 13 ? 0.492 3.418 -11.297 1 60.88 13 ALA B C 1
ATOM 743 O O . ALA B 1 13 ? 0.953 4.137 -10.406 1 60.88 13 ALA B O 1
ATOM 744 N N . LEU B 1 14 ? -0.834 3.207 -11.484 1 77.06 14 LEU B N 1
ATOM 745 C CA . LEU B 1 14 ? -1.645 4.398 -11.266 1 77.06 14 LEU B CA 1
ATOM 746 C C . LEU B 1 14 ? -2.041 4.52 -9.797 1 77.06 14 LEU B C 1
ATOM 748 O O . LEU B 1 14 ? -1.878 5.582 -9.188 1 77.06 14 LEU B O 1
ATOM 752 N N . PRO B 1 15 ? -2.303 3.336 -9.117 1 91.38 15 PRO B N 1
ATOM 753 C CA . PRO B 1 15 ? -2.697 3.494 -7.719 1 91.38 15 PRO B CA 1
ATOM 754 C C . PRO B 1 15 ? -1.521 3.85 -6.812 1 91.38 15 PRO B C 1
ATOM 756 O O . PRO B 1 15 ? -1.677 4.633 -5.871 1 91.38 15 PRO B O 1
ATOM 759 N N . VAL B 1 16 ? -0.367 3.389 -7.227 1 93.25 16 VAL B N 1
ATOM 760 C CA . VAL B 1 16 ? 0.819 3.645 -6.414 1 93.25 16 VAL B CA 1
ATOM 761 C C . VAL B 1 16 ? 1.237 5.105 -6.555 1 93.25 16 VAL B C 1
ATOM 763 O O . VAL B 1 16 ? 1.532 5.773 -5.559 1 93.25 16 VAL B O 1
ATOM 766 N N . ALA B 1 17 ? 1.174 5.562 -7.699 1 94.06 17 ALA B N 1
ATOM 767 C CA . ALA B 1 17 ? 1.53 6.957 -7.953 1 94.06 17 ALA B CA 1
ATOM 768 C C . ALA B 1 17 ? 0.536 7.906 -7.289 1 94.06 17 ALA B C 1
ATOM 770 O O . ALA B 1 17 ? 0.928 8.922 -6.719 1 94.06 17 ALA B O 1
ATOM 771 N N . GLU B 1 18 ? -0.734 7.574 -7.406 1 95.19 18 GLU B N 1
ATOM 772 C CA . GLU B 1 18 ? -1.784 8.359 -6.77 1 95.19 18 GLU B CA 1
ATOM 773 C C . GLU B 1 18 ? -1.604 8.398 -5.254 1 95.19 18 GLU B C 1
ATOM 775 O O . GLU B 1 18 ? -1.752 9.453 -4.629 1 95.19 18 GLU B O 1
ATOM 780 N N . PHE B 1 19 ? -1.231 7.301 -4.672 1 97 19 PHE B N 1
ATOM 781 C CA . PHE B 1 19 ? -0.995 7.207 -3.236 1 97 19 PHE B CA 1
ATOM 782 C C . PHE B 1 19 ? 0.184 8.078 -2.824 1 97 19 PHE B C 1
ATOM 784 O O . PHE B 1 19 ? 0.069 8.891 -1.903 1 97 19 PHE B O 1
ATOM 791 N N . GLU B 1 20 ? 1.228 7.926 -3.559 1 95.44 20 GLU B N 1
ATOM 792 C CA . GLU B 1 20 ? 2.443 8.664 -3.223 1 95.44 20 GLU B CA 1
ATOM 793 C C . GLU B 1 20 ? 2.219 10.172 -3.318 1 95.44 20 GLU B C 1
ATOM 795 O O . GLU B 1 20 ? 2.689 10.93 -2.469 1 95.44 20 GLU B O 1
ATOM 800 N N . ASN B 1 21 ? 1.521 10.555 -4.332 1 96.88 21 ASN B N 1
ATOM 801 C CA . ASN B 1 21 ? 1.223 11.977 -4.512 1 96.88 21 ASN B CA 1
ATOM 802 C C . ASN B 1 21 ? 0.362 12.516 -3.371 1 96.88 21 ASN B C 1
ATOM 804 O O . ASN B 1 21 ? 0.679 13.547 -2.783 1 96.88 21 ASN B O 1
ATOM 808 N N . ALA B 1 22 ? -0.738 11.766 -3.084 1 97.19 22 ALA B N 1
ATOM 809 C CA . ALA B 1 22 ? -1.648 12.18 -2.02 1 97.19 22 ALA B CA 1
ATOM 810 C C . ALA B 1 22 ? -0.948 12.172 -0.664 1 97.19 22 ALA B C 1
ATOM 812 O O . ALA B 1 22 ? -1.118 13.094 0.137 1 97.19 22 ALA B O 1
ATOM 813 N N . LEU B 1 23 ? -0.115 11.18 -0.42 1 96.88 23 LEU B N 1
ATOM 814 C CA . LEU B 1 23 ? 0.635 11.07 0.827 1 96.88 23 LEU B CA 1
ATOM 815 C C . LEU B 1 23 ? 1.611 12.234 0.975 1 96.88 23 LEU B C 1
ATOM 817 O O . LEU B 1 23 ? 1.726 12.82 2.053 1 96.88 23 LEU B O 1
ATOM 821 N N . GLY B 1 24 ? 2.328 12.539 -0.092 1 96.81 24 GLY B N 1
ATOM 822 C CA . GLY B 1 24 ? 3.248 13.664 -0.072 1 96.81 24 GLY B CA 1
ATOM 823 C C . GLY B 1 24 ? 2.57 14.977 0.251 1 96.81 24 GLY B C 1
ATOM 824 O O . GLY B 1 24 ? 3.092 15.773 1.034 1 96.81 24 GLY B O 1
ATOM 825 N N . GLU B 1 25 ? 1.442 15.18 -0.388 1 97.38 25 GLU B N 1
ATOM 826 C CA . GLU B 1 25 ? 0.682 16.391 -0.108 1 97.38 25 GLU B CA 1
ATOM 827 C C . GLU B 1 25 ? 0.212 16.438 1.344 1 97.38 25 GLU B C 1
ATOM 829 O O . GLU B 1 25 ? 0.242 17.484 1.986 1 97.38 25 GLU B O 1
ATOM 834 N N . LEU B 1 26 ? -0.237 15.297 1.866 1 96.38 26 LEU B N 1
ATOM 835 C CA . LEU B 1 26 ? -0.685 15.195 3.252 1 96.38 26 LEU B CA 1
ATOM 836 C C . LEU B 1 26 ? 0.459 15.484 4.215 1 96.38 26 LEU B C 1
ATOM 838 O O . LEU B 1 26 ? 0.277 16.203 5.203 1 96.38 26 LEU B O 1
ATOM 842 N N . GLU B 1 27 ? 1.573 14.977 3.934 1 95.25 27 GLU B N 1
ATOM 843 C CA . GLU B 1 27 ? 2.758 15.234 4.746 1 95.25 27 GLU B CA 1
ATOM 844 C C . GLU B 1 27 ? 3.105 16.719 4.762 1 95.25 27 GLU B C 1
ATOM 846 O O . GLU B 1 27 ? 3.422 17.281 5.812 1 95.25 27 GLU B O 1
ATOM 851 N N . GLY B 1 28 ? 3.131 17.297 3.613 1 95 28 GLY B N 1
ATOM 852 C CA . GLY B 1 28 ? 3.369 18.734 3.523 1 95 28 GLY B CA 1
ATOM 853 C C . GLY B 1 28 ? 2.369 19.547 4.312 1 95 28 GLY B C 1
ATOM 854 O O . GLY B 1 28 ? 2.74 20.516 4.973 1 95 28 GLY B O 1
ATOM 855 N N . LEU B 1 29 ? 1.089 19.141 4.184 1 94.81 29 LEU B N 1
ATOM 856 C CA . LEU B 1 29 ? 0.015 19.812 4.91 1 94.81 29 LEU B CA 1
ATOM 857 C C . LEU B 1 29 ? 0.233 19.703 6.418 1 94.81 29 LEU B C 1
ATOM 859 O O . LEU B 1 29 ? 0.124 20.703 7.133 1 94.81 29 LEU B O 1
ATOM 863 N N . VAL B 1 30 ? 0.583 18.562 6.918 1 93.31 30 VAL B N 1
ATOM 864 C CA . VAL B 1 30 ? 0.821 18.312 8.336 1 93.31 30 VAL B CA 1
ATOM 865 C C . VAL B 1 30 ? 2.018 19.141 8.812 1 93.31 30 VAL B C 1
ATOM 867 O O . VAL B 1 30 ? 1.974 19.75 9.883 1 93.31 30 VAL B O 1
ATOM 870 N N . ALA B 1 31 ? 3.031 19.234 8.031 1 91.25 31 ALA B N 1
ATOM 871 C CA . ALA B 1 31 ? 4.223 20.016 8.367 1 91.25 31 ALA B CA 1
ATOM 872 C C . ALA B 1 31 ? 3.887 21.484 8.523 1 91.25 31 ALA B C 1
ATOM 874 O O . ALA B 1 31 ? 4.379 22.141 9.438 1 91.25 31 ALA B O 1
ATOM 875 N N . ARG B 1 32 ? 3.006 21.969 7.711 1 89.62 32 ARG B N 1
ATOM 876 C CA . ARG B 1 32 ? 2.588 23.359 7.77 1 89.62 32 ARG B CA 1
ATOM 877 C C . ARG B 1 32 ? 1.756 23.641 9.016 1 89.62 32 ARG B C 1
ATOM 879 O O . ARG B 1 32 ? 1.87 24.703 9.625 1 89.62 32 ARG B O 1
ATOM 886 N N . MET B 1 33 ? 0.987 22.688 9.453 1 88.31 33 MET B N 1
ATOM 887 C CA . MET B 1 33 ? 0.13 22.828 10.625 1 88.31 33 MET B CA 1
ATOM 888 C C . MET B 1 33 ? 0.955 22.797 11.906 1 88.31 33 MET B C 1
ATOM 890 O O . MET B 1 33 ? 0.572 23.406 12.906 1 88.31 33 MET B O 1
ATOM 894 N N . GLU B 1 34 ? 1.996 22.141 11.883 1 85.56 34 GLU B N 1
ATOM 895 C CA . GLU B 1 34 ? 2.85 22 13.055 1 85.56 34 GLU B CA 1
ATOM 896 C C . GLU B 1 34 ? 3.68 23.25 13.297 1 85.56 34 GLU B C 1
ATOM 898 O O . GLU B 1 34 ? 4.191 23.469 14.398 1 85.56 34 GLU B O 1
ATOM 903 N N . THR B 1 35 ? 3.828 24.094 12.383 1 82.06 35 THR B N 1
ATOM 904 C CA . THR B 1 35 ? 4.582 25.328 12.539 1 82.06 35 THR B CA 1
ATOM 905 C C . THR B 1 35 ? 3.789 26.344 13.359 1 82.06 35 THR B C 1
ATOM 907 O O . THR B 1 35 ? 4.355 27.312 13.883 1 82.06 35 THR B O 1
ATOM 910 N N . GLY B 1 36 ? 2.471 26.141 13.719 1 76.94 36 GLY B N 1
ATOM 911 C CA . GLY B 1 36 ? 1.737 26.703 14.844 1 76.94 36 GLY B CA 1
ATOM 912 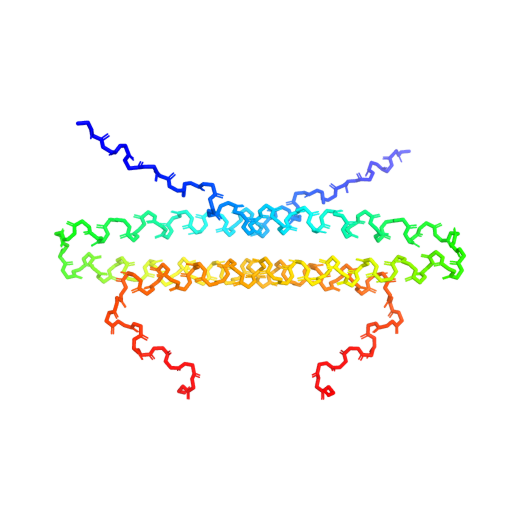C C . GLY B 1 36 ? 0.902 27.922 14.461 1 76.94 36 GLY B C 1
ATOM 913 O O . GLY B 1 36 ? -0.163 28.141 15.031 1 76.94 36 GLY B O 1
ATOM 914 N N . GLU B 1 37 ? 1.38 28.922 13.641 1 81.62 37 GLU B N 1
ATOM 915 C CA . GLU B 1 37 ? 0.59 30.141 13.602 1 81.62 37 GLU B CA 1
ATOM 916 C C . GLU B 1 37 ? -0.479 30.094 12.516 1 81.62 37 GLU B C 1
ATOM 918 O O . GLU B 1 37 ? -0.234 30.484 11.375 1 81.62 37 GLU B O 1
ATOM 923 N N . LEU B 1 38 ? -1.661 29.438 12.906 1 86.44 38 LEU B N 1
ATOM 924 C CA . LEU B 1 38 ? -2.746 29.391 11.93 1 86.44 38 LEU B CA 1
ATOM 925 C C . LEU B 1 38 ? -4.023 30 12.508 1 86.44 38 LEU B C 1
ATOM 927 O O . LEU B 1 38 ? -4.289 29.875 13.703 1 86.44 38 LEU B O 1
ATOM 931 N N . SER B 1 39 ? -4.625 30.812 11.633 1 92.69 39 SER B N 1
ATOM 932 C CA . SER B 1 39 ? -5.969 31.25 12.008 1 92.69 39 SER B CA 1
ATOM 933 C C . SER B 1 39 ? -6.93 30.078 12.094 1 92.69 39 SER B C 1
ATOM 935 O O . SER B 1 39 ? -6.629 28.984 11.602 1 92.69 39 SER B O 1
ATOM 937 N N . LEU B 1 40 ? -8.008 30.266 12.766 1 88.44 40 LEU B N 1
ATOM 938 C CA . LEU B 1 40 ? -9.047 29.234 12.844 1 88.44 40 LEU B CA 1
ATOM 939 C C . LEU B 1 40 ? -9.484 28.797 11.445 1 88.44 40 LEU B C 1
ATOM 941 O O . LEU B 1 40 ? -9.609 27.594 11.18 1 88.44 40 LEU B O 1
ATOM 945 N N . ASP B 1 41 ? -9.625 29.828 10.594 1 95.19 41 ASP B N 1
ATOM 946 C CA . ASP B 1 41 ? -10.055 29.547 9.227 1 95.19 41 ASP B CA 1
ATOM 947 C C . ASP B 1 41 ? -9.016 28.688 8.5 1 95.19 41 ASP B C 1
ATOM 949 O O . ASP B 1 41 ? -9.367 27.734 7.82 1 95.19 41 ASP B O 1
ATOM 953 N N . ASP B 1 42 ? -7.785 28.984 8.656 1 92.62 42 ASP B N 1
ATOM 954 C CA . ASP B 1 42 ? -6.695 28.219 8.055 1 92.62 42 ASP B CA 1
ATOM 955 C C . ASP B 1 42 ? -6.641 26.797 8.609 1 92.62 42 ASP B C 1
ATOM 957 O O . ASP B 1 42 ? -6.414 25.844 7.867 1 92.62 42 ASP B O 1
ATOM 961 N N . SER B 1 43 ? -6.871 26.688 9.891 1 89.19 43 SER B N 1
ATOM 962 C CA . SER B 1 43 ? -6.863 25.391 10.539 1 89.19 43 SER B CA 1
ATOM 963 C C . SER B 1 43 ? -7.984 24.5 10.016 1 89.19 43 SER B C 1
ATOM 965 O O . SER B 1 43 ? -7.766 23.312 9.711 1 89.19 43 SER B O 1
ATOM 967 N N . LEU B 1 44 ? -9.109 25.109 9.859 1 91.06 44 LEU B N 1
ATOM 968 C CA . LEU B 1 44 ? -10.266 24.375 9.352 1 91.06 44 LEU B CA 1
ATOM 969 C C . LEU B 1 44 ? -10.055 23.969 7.898 1 91.06 44 LEU B C 1
ATOM 971 O O . LEU B 1 44 ? -10.391 22.844 7.504 1 91.06 44 LEU B O 1
ATOM 975 N N . GLY B 1 45 ? -9.586 24.891 7.137 1 94.31 45 GLY B N 1
ATOM 976 C CA . GLY B 1 45 ? -9.266 24.578 5.754 1 94.31 45 GLY B CA 1
ATOM 977 C C . GLY B 1 45 ? -8.242 23.469 5.617 1 94.31 45 GLY B C 1
ATOM 978 O O . GLY B 1 45 ? -8.391 22.578 4.777 1 94.31 45 GLY B O 1
ATOM 979 N N . ASN B 1 46 ? -7.188 23.516 6.398 1 93.38 46 ASN B N 1
ATOM 980 C CA . ASN B 1 46 ? -6.172 22.469 6.395 1 93.38 46 ASN B CA 1
ATOM 981 C C . ASN B 1 46 ? -6.758 21.125 6.82 1 93.38 46 ASN B C 1
ATOM 983 O O . ASN B 1 46 ? -6.414 20.094 6.254 1 93.38 46 ASN B O 1
ATOM 987 N N . PHE B 1 47 ? -7.617 21.219 7.801 1 90.31 47 PHE B N 1
ATOM 988 C CA . PHE B 1 47 ? -8.273 20 8.266 1 90.31 47 PHE B CA 1
ATOM 989 C C . PHE B 1 47 ? -9.117 19.391 7.148 1 90.31 47 PHE B C 1
ATOM 991 O O . PHE B 1 47 ? -9.031 18.188 6.895 1 90.31 47 PHE B O 1
ATOM 998 N N . GLU B 1 48 ? -9.844 20.141 6.414 1 94.62 48 GLU B N 1
ATOM 999 C CA . GLU B 1 48 ? -10.664 19.672 5.305 1 94.62 48 GLU B CA 1
ATOM 1000 C C . GLU B 1 48 ? -9.812 19.094 4.188 1 94.62 48 GLU B C 1
ATOM 1002 O O . GLU B 1 48 ? -10.125 18.031 3.641 1 94.62 48 GLU B O 1
ATOM 1007 N N . ARG B 1 49 ? -8.805 19.766 3.885 1 96.38 49 ARG B N 1
ATOM 1008 C CA . ARG B 1 49 ? -7.879 19.297 2.861 1 96.38 49 ARG B CA 1
ATOM 1009 C C . ARG B 1 49 ? -7.223 17.984 3.287 1 96.38 49 ARG B C 1
ATOM 1011 O O . ARG B 1 49 ? -7.035 17.078 2.469 1 96.38 49 ARG B O 1
ATOM 1018 N N . GLY B 1 50 ? -6.852 17.922 4.551 1 95.19 50 GLY B N 1
ATOM 1019 C CA . GLY B 1 50 ? -6.285 16.688 5.078 1 95.19 50 GLY B CA 1
ATOM 1020 C C . GLY B 1 50 ? -7.215 15.5 4.938 1 95.19 50 GLY B C 1
ATOM 1021 O O . GLY B 1 50 ? -6.789 14.414 4.543 1 95.19 50 GLY B O 1
ATOM 1022 N N . ILE B 1 51 ? -8.5 15.688 5.172 1 94.56 51 ILE B N 1
ATOM 1023 C CA . ILE B 1 51 ? -9.492 14.633 5.043 1 94.56 51 ILE B CA 1
ATOM 1024 C C . ILE B 1 51 ? -9.609 14.203 3.582 1 94.56 51 ILE B C 1
ATOM 1026 O O . ILE B 1 51 ? -9.672 13.008 3.281 1 94.56 51 ILE B O 1
ATOM 1030 N N . ALA B 1 52 ? -9.641 15.164 2.703 1 97.25 52 ALA B N 1
ATOM 1031 C CA . ALA B 1 52 ? -9.727 14.859 1.278 1 97.25 52 ALA B CA 1
ATOM 1032 C C . ALA B 1 52 ? -8.523 14.039 0.822 1 97.25 52 ALA B C 1
ATOM 1034 O O . ALA B 1 52 ? -8.672 13.062 0.079 1 97.25 52 ALA B O 1
ATOM 1035 N N . LEU B 1 53 ? -7.383 14.422 1.257 1 97.56 53 LEU B N 1
ATOM 1036 C CA . LEU B 1 53 ? -6.156 13.703 0.912 1 97.56 53 LEU B CA 1
ATOM 1037 C C . LEU B 1 53 ? -6.156 12.305 1.522 1 97.56 53 LEU B C 1
ATOM 1039 O O . LEU B 1 53 ? -5.695 11.352 0.893 1 97.56 53 LEU B O 1
ATOM 1043 N N . TYR B 1 54 ? -6.676 12.172 2.723 1 96.44 54 TYR B N 1
ATOM 1044 C CA . TYR B 1 54 ? -6.824 10.867 3.363 1 96.44 54 TYR B CA 1
ATOM 1045 C C . TYR B 1 54 ? -7.695 9.945 2.521 1 96.44 54 TYR B C 1
ATOM 1047 O O . TYR B 1 54 ? -7.332 8.789 2.281 1 96.44 54 TYR B O 1
ATOM 1055 N N . ARG B 1 55 ? -8.75 10.43 2.047 1 97.44 55 ARG B N 1
ATOM 1056 C CA . ARG B 1 55 ? -9.672 9.633 1.237 1 97.44 55 ARG B CA 1
ATOM 1057 C C . ARG B 1 55 ? -9.023 9.227 -0.082 1 97.44 55 ARG B C 1
ATOM 1059 O O . ARG B 1 55 ? -9.258 8.125 -0.58 1 97.44 55 ARG B O 1
ATOM 1066 N N . GLN B 1 56 ? -8.25 10.07 -0.64 1 97.75 56 GLN B N 1
ATOM 1067 C CA . GLN B 1 56 ? -7.52 9.75 -1.863 1 97.75 56 GLN B CA 1
ATOM 1068 C C . GLN B 1 56 ? -6.52 8.625 -1.625 1 97.75 56 GLN B C 1
ATOM 1070 O O . GLN B 1 56 ? -6.398 7.707 -2.443 1 97.75 56 GLN B O 1
ATOM 1075 N N . CYS B 1 57 ? -5.812 8.664 -0.526 1 97.38 57 CYS B N 1
ATOM 1076 C CA . CYS B 1 57 ? -4.891 7.594 -0.161 1 97.38 57 CYS B CA 1
ATOM 1077 C C . CYS B 1 57 ? -5.629 6.273 0.015 1 97.38 57 CYS B C 1
ATOM 1079 O O . CYS B 1 57 ? -5.191 5.242 -0.493 1 97.38 57 CYS B O 1
ATOM 1081 N N . GLN B 1 58 ? -6.762 6.332 0.711 1 97.12 58 GLN B N 1
ATOM 1082 C CA . GLN B 1 58 ? -7.555 5.133 0.954 1 97.12 58 GLN B CA 1
ATOM 1083 C C . GLN B 1 58 ? -8.039 4.52 -0.357 1 97.12 58 GLN B C 1
ATOM 1085 O O . GLN B 1 58 ? -7.977 3.305 -0.541 1 97.12 58 GLN B O 1
ATOM 1090 N N . ARG B 1 59 ? -8.461 5.348 -1.27 1 97.88 59 ARG B N 1
ATOM 1091 C CA . ARG B 1 59 ? -8.93 4.859 -2.564 1 97.88 59 ARG B CA 1
ATOM 1092 C C . ARG B 1 59 ? -7.797 4.191 -3.336 1 97.88 59 ARG B C 1
ATOM 1094 O O . ARG B 1 59 ? -7.988 3.125 -3.93 1 97.88 59 ARG B O 1
ATOM 1101 N N . ALA B 1 60 ? -6.719 4.824 -3.344 1 97.38 60 ALA B N 1
ATOM 1102 C CA . ALA B 1 60 ? -5.555 4.277 -4.035 1 97.38 60 ALA B CA 1
ATOM 1103 C C . ALA B 1 60 ? -5.137 2.938 -3.432 1 97.38 60 ALA B C 1
ATOM 1105 O O . ALA B 1 60 ? -4.797 2.002 -4.156 1 97.38 60 ALA B O 1
ATOM 1106 N N . LEU B 1 61 ? -5.137 2.805 -2.057 1 97.44 61 LEU B N 1
ATOM 1107 C CA . LEU B 1 61 ? -4.793 1.559 -1.38 1 97.44 61 LEU B CA 1
ATOM 1108 C C . LEU B 1 61 ? -5.801 0.463 -1.714 1 97.44 61 LEU B C 1
ATOM 1110 O O . LEU B 1 61 ? -5.422 -0.691 -1.924 1 97.44 61 LEU B O 1
ATOM 1114 N N . ASP B 1 62 ? -7.078 0.815 -1.764 1 97.56 62 ASP B N 1
ATOM 1115 C CA . ASP B 1 62 ? -8.117 -0.135 -2.143 1 97.56 62 ASP B CA 1
ATOM 1116 C C . ASP B 1 62 ? -7.91 -0.644 -3.566 1 97.56 62 ASP B C 1
ATOM 1118 O O . ASP B 1 62 ? -8.086 -1.833 -3.838 1 97.56 62 ASP B O 1
ATOM 1122 N N . GLN B 1 63 ? -7.531 0.242 -4.441 1 97.31 63 GLN B N 1
ATOM 1123 C CA . GLN B 1 63 ? -7.281 -0.14 -5.828 1 97.31 63 GLN B CA 1
ATOM 1124 C C . GLN B 1 63 ? -6.07 -1.062 -5.934 1 97.31 63 GLN B C 1
ATOM 1126 O O . GLN B 1 63 ? -6.074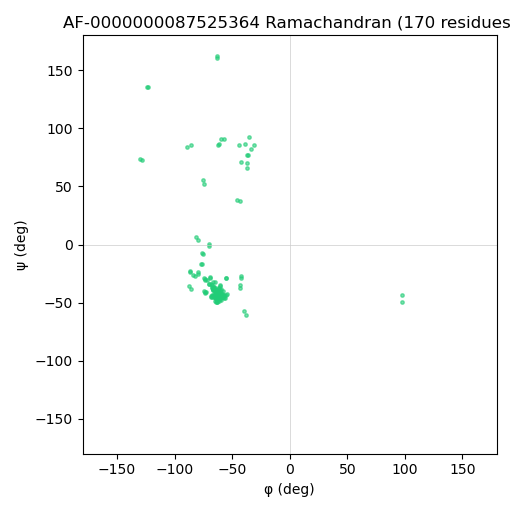 -2.016 -6.715 1 97.31 63 GLN B O 1
ATOM 1131 N N . ALA B 1 64 ? -5.098 -0.795 -5.188 1 96.62 64 ALA B N 1
ATOM 1132 C CA . ALA B 1 64 ? -3.916 -1.651 -5.152 1 96.62 64 ALA B CA 1
ATOM 1133 C C . ALA B 1 64 ? -4.262 -3.045 -4.637 1 96.62 64 ALA B C 1
ATOM 1135 O O . ALA B 1 64 ? -3.803 -4.051 -5.188 1 96.62 64 ALA B O 1
ATOM 1136 N N . ASP B 1 65 ? -4.977 -3.098 -3.57 1 96.56 65 ASP B N 1
ATOM 1137 C CA . ASP B 1 65 ? -5.43 -4.371 -3.014 1 96.56 65 ASP B CA 1
ATOM 1138 C C . ASP B 1 65 ? -6.227 -5.168 -4.043 1 96.56 65 ASP B C 1
ATOM 1140 O O . ASP B 1 65 ? -6.035 -6.375 -4.188 1 96.56 65 ASP B O 1
ATOM 1144 N N . LEU B 1 66 ? -7.148 -4.504 -4.719 1 96.12 66 LEU B N 1
ATOM 1145 C CA . LEU B 1 66 ? -7.957 -5.152 -5.746 1 96.12 66 LEU B CA 1
ATOM 1146 C C . LEU B 1 66 ? -7.074 -5.746 -6.836 1 96.12 66 LEU B C 1
ATOM 1148 O O . LEU B 1 66 ? -7.312 -6.867 -7.293 1 96.12 66 LEU B O 1
ATOM 1152 N N . LYS B 1 67 ? -6.082 -5.031 -7.273 1 95.62 67 LYS B N 1
ATOM 1153 C CA . LYS B 1 67 ? -5.16 -5.512 -8.297 1 95.62 67 LYS B CA 1
ATOM 1154 C C . LYS B 1 67 ? -4.461 -6.793 -7.848 1 95.62 67 LYS B C 1
ATOM 1156 O O . LYS B 1 67 ? -4.355 -7.75 -8.617 1 95.62 67 LYS B O 1
ATOM 1161 N N . VAL B 1 68 ? -3.984 -6.848 -6.641 1 95.56 68 VAL B N 1
ATOM 1162 C CA . VAL B 1 68 ? -3.307 -8.016 -6.082 1 95.56 68 VAL B CA 1
ATOM 1163 C C . VAL B 1 68 ? -4.25 -9.211 -6.086 1 95.56 68 VAL B C 1
ATOM 1165 O O . VAL B 1 68 ? -3.863 -10.312 -6.48 1 95.56 68 VAL B O 1
ATOM 1168 N N . ARG B 1 69 ? -5.477 -9.062 -5.645 1 94.06 69 ARG B N 1
ATOM 1169 C CA . ARG B 1 69 ? -6.469 -10.133 -5.586 1 94.06 69 ARG B CA 1
ATOM 1170 C C . ARG B 1 69 ? -6.781 -10.672 -6.977 1 94.06 69 ARG B C 1
ATOM 1172 O O . ARG B 1 69 ? -6.941 -11.875 -7.16 1 94.06 69 ARG B O 1
ATOM 1179 N N . GLN B 1 70 ? -6.871 -9.773 -7.934 1 93.44 70 GLN B N 1
ATOM 1180 C CA . GLN B 1 70 ? -7.129 -10.172 -9.312 1 93.44 70 GLN B CA 1
ATOM 1181 C C . GLN B 1 70 ? -6.004 -11.055 -9.852 1 93.44 70 GLN B C 1
ATOM 1183 O O . GLN B 1 70 ? -6.258 -12.023 -10.562 1 93.44 70 GLN B O 1
ATOM 1188 N N . LEU B 1 71 ? -4.82 -10.703 -9.508 1 92.94 71 LEU B N 1
ATOM 1189 C CA . LEU B 1 71 ? -3.672 -11.484 -9.945 1 92.94 71 LEU B CA 1
ATOM 1190 C C . LEU B 1 71 ? -3.701 -12.883 -9.336 1 92.94 71 LEU B C 1
ATOM 1192 O O . LEU B 1 71 ? -3.418 -13.867 -10.023 1 92.94 71 LEU B O 1
ATOM 1196 N N . LEU B 1 72 ? -4.07 -12.945 -8.07 1 89.62 72 LEU B N 1
ATOM 1197 C CA . LEU B 1 72 ? -4.148 -14.234 -7.395 1 89.62 72 LEU B CA 1
ATOM 1198 C C . LEU B 1 72 ? -5.262 -15.094 -7.984 1 89.62 72 LEU B C 1
ATOM 1200 O O . LEU B 1 72 ? -5.109 -16.312 -8.117 1 89.62 72 LEU B O 1
ATOM 1204 N N . ASP B 1 73 ? -6.34 -14.461 -8.297 1 87.94 73 ASP B N 1
ATOM 1205 C CA . ASP B 1 73 ? -7.457 -15.156 -8.93 1 87.94 73 ASP B CA 1
ATOM 1206 C C . ASP B 1 73 ? -7.051 -15.719 -10.289 1 87.94 73 ASP B C 1
ATOM 1208 O O . ASP B 1 73 ? -7.449 -16.828 -10.648 1 87.94 73 ASP B O 1
ATOM 1212 N N . ALA B 1 74 ? -6.301 -14.961 -11 1 84.75 74 ALA B N 1
ATOM 1213 C CA . ALA B 1 74 ? -5.82 -15.383 -12.312 1 84.75 74 ALA B CA 1
ATOM 1214 C C . ALA B 1 74 ? -4.879 -16.578 -12.188 1 84.75 74 ALA B C 1
ATOM 1216 O O . ALA B 1 74 ? -4.82 -17.422 -13.078 1 84.75 74 ALA B O 1
ATOM 1217 N N . ALA B 1 75 ? -4.152 -16.641 -11.117 1 79.56 75 ALA B N 1
ATOM 1218 C CA . ALA B 1 75 ? -3.205 -17.734 -10.891 1 79.56 75 ALA B CA 1
ATOM 1219 C C . ALA B 1 75 ? -3.93 -19.016 -10.516 1 79.56 75 ALA B C 1
ATOM 1221 O O . ALA B 1 75 ? -3.424 -20.125 -10.766 1 79.56 75 ALA B O 1
ATOM 1222 N N . ASP B 1 76 ? -4.926 -18.891 -9.719 1 73.75 76 ASP B N 1
ATOM 1223 C CA . ASP B 1 76 ? -5.727 -20.078 -9.422 1 73.75 76 ASP B CA 1
ATOM 1224 C C . ASP B 1 76 ? -7.215 -19.797 -9.617 1 73.75 76 ASP B C 1
ATOM 1226 O O . ASP B 1 76 ? -7.953 -19.625 -8.648 1 73.75 76 ASP B O 1
ATOM 1230 N N . PRO B 1 77 ? -7.562 -19.719 -10.852 1 61.66 77 PRO B N 1
ATOM 1231 C CA . PRO B 1 77 ? -8.961 -19.391 -11.133 1 61.66 77 PRO B CA 1
ATOM 1232 C C . PRO B 1 77 ? -9.945 -20.344 -10.469 1 61.66 77 PRO B C 1
ATOM 1234 O O . PRO B 1 77 ? -11.062 -19.953 -10.133 1 61.66 77 PRO B O 1
ATOM 1237 N N . ASP B 1 78 ? -9.477 -21.516 -10.297 1 60.06 78 ASP B N 1
ATOM 1238 C CA . ASP B 1 78 ? -10.367 -22.484 -9.695 1 60.06 78 ASP B CA 1
ATOM 1239 C C . ASP B 1 78 ? -10.43 -22.312 -8.18 1 60.06 78 ASP B C 1
ATOM 1241 O O . ASP B 1 78 ? -11.375 -22.781 -7.531 1 60.06 78 ASP B O 1
ATOM 1245 N N . SER B 1 79 ? -9.344 -21.703 -7.629 1 54.31 79 SER B N 1
ATOM 1246 C CA . SER B 1 79 ? -9.297 -21.5 -6.184 1 54.31 79 SER B CA 1
ATOM 1247 C C . SER B 1 79 ? -10.047 -20.234 -5.781 1 54.31 79 SER B C 1
ATOM 1249 O O . SER B 1 79 ? -10.211 -19.953 -4.59 1 54.31 79 SER B O 1
ATOM 1251 N N . ALA B 1 80 ? -10.195 -19.281 -6.535 1 50.75 80 ALA B N 1
ATOM 1252 C CA . ALA B 1 80 ? -11 -18.109 -6.242 1 50.75 80 ALA B CA 1
ATOM 1253 C C . ALA B 1 80 ? -12.328 -18.484 -5.59 1 50.75 80 ALA B C 1
ATOM 1255 O O . ALA B 1 80 ? -12.977 -17.656 -4.957 1 50.75 80 ALA B O 1
ATOM 1256 N N . VAL B 1 81 ? -12.797 -19.594 -5.832 1 44.62 81 VAL B N 1
ATOM 1257 C CA . VAL B 1 81 ? -14.039 -20.047 -5.219 1 44.62 81 VAL B CA 1
ATOM 1258 C C . VAL B 1 81 ? -13.844 -20.219 -3.715 1 44.62 81 VAL B C 1
ATOM 1260 O O . VAL B 1 81 ? -14.766 -19.984 -2.932 1 44.62 81 VAL B O 1
ATOM 1263 N N . ALA B 1 82 ? -12.734 -20.703 -3.201 1 45.97 82 ALA B N 1
ATOM 1264 C CA . ALA B 1 82 ? -12.688 -21.188 -1.821 1 45.97 82 ALA B CA 1
ATOM 1265 C C . ALA B 1 82 ? -12.398 -20.031 -0.856 1 45.97 82 ALA B C 1
ATOM 1267 O O . ALA B 1 82 ? -12.438 -20.219 0.363 1 45.97 82 ALA B O 1
ATOM 1268 N N . PHE B 1 83 ? -11.828 -19 -1.215 1 43.06 83 PHE B N 1
ATOM 1269 C CA . PHE B 1 83 ? -11.484 -18.031 -0.181 1 43.06 83 PHE B CA 1
ATOM 1270 C C . PHE B 1 83 ? -12.719 -17.281 0.3 1 43.06 83 PHE B C 1
ATOM 1272 O O . PHE B 1 83 ? -13.164 -16.328 -0.345 1 43.06 83 PHE B O 1
ATOM 1279 N N . ASP B 1 84 ? -13.711 -17.953 0.658 1 41.12 84 ASP B N 1
ATOM 1280 C CA . ASP B 1 84 ? -14.82 -17.344 1.375 1 41.12 84 ASP B CA 1
ATOM 1281 C C . ASP B 1 84 ? -14.344 -16.672 2.66 1 41.12 84 ASP B C 1
ATOM 1283 O O . ASP B 1 84 ? -13.891 -17.344 3.588 1 41.12 84 ASP B O 1
ATOM 1287 N N . PRO B 1 85 ? -14.008 -15.453 2.586 1 41.88 85 PRO B N 1
ATOM 1288 C CA . PRO B 1 85 ? -13.711 -14.82 3.873 1 41.88 85 PRO B CA 1
ATOM 1289 C C . PRO B 1 85 ? -14.719 -15.188 4.957 1 41.88 85 PRO B C 1
ATOM 1291 O O . PRO B 1 85 ? -14.469 -14.969 6.145 1 41.88 85 PRO B O 1
ATOM 1294 N N . ASP B 1 86 ? -15.883 -15.328 4.555 1 34.81 86 ASP B N 1
ATOM 1295 C CA . ASP B 1 86 ? -16.922 -15.664 5.531 1 34.81 86 ASP B CA 1
ATOM 1296 C C . ASP B 1 86 ? -16.75 -17.094 6.039 1 34.81 86 ASP B C 1
ATOM 1298 O O . ASP B 1 86 ? -17.578 -17.578 6.812 1 34.81 86 ASP B O 1
ATOM 1302 N N . ALA B 1 87 ? -15.758 -17.812 5.547 1 33.31 87 ALA B N 1
ATOM 1303 C CA . ALA B 1 87 ? -15.805 -19.094 6.25 1 33.31 87 ALA B CA 1
ATOM 1304 C C . ALA B 1 87 ? -15.258 -18.953 7.668 1 33.31 87 ALA B C 1
ATOM 1306 O O . ALA B 1 87 ? -14.398 -18.109 7.934 1 33.31 87 ALA B O 1
#

InterPro domains:
  IPR003761 Exonuclease VII, small subunit [MF_00337] (18-78)
  IPR003761 Exonuclease VII, small subunit [PF02609] (19-69)
  IPR003761 Exonuclease VII, small subunit [PTHR34137] (11-78)
  IPR003761 Exonuclease VII, small subunit [TIGR01280] (19-73)
  IPR037004 Exonuclease VII, small subunit superfamily [G3DSA:1.10.287.1040] (17-86)
  IPR037004 Exonuclease VII, small subunit superfamily [SSF116842] (18-77)

Radius of gyration: 20.6 Å; Cα contacts (8 Å, |Δi|>4): 114; chains: 2; bounding box: 47×62×59 Å

Secondary structure (DSSP, 8-state):
---------TTTTHHHHHHHHHHHHHHHHHHHHHT----HHHHHHHHHHHHHHHHHHHHHHHHHHHHHHHHHHHHSTTTTTT--TT-/---------TTTTHHHHHHHHHHHHHHHHHHHHHT----HHHHHHHHHHHHHHHHHHHHHHHHHHHHHHHHHHHH-TTTTTT--TT-

pLDDT: mean 79.7, std 21.95, range [32.75, 97.88]

Organism: NCBI:txid634155

Sequence (174 aa):
MSKTPTATPAQDALPVAEFENALGELEGLVARMETGELSLDDSLGNFERGIALYRQCQRALDQADLKVRQLLDAADPDSAVAFDPDAMSKTPTATPAQDALPVAEFENALGELEGLVARMETGELSLDDSLGNFERGIALYRQCQRALDQADLKVRQLLDAADPDSAVAFDPDA